Protein AF-A0A7J4ICK9-F1 (afdb_monomer_lite)

Structure (mmCIF, N/CA/C/O backbone):
data_AF-A0A7J4ICK9-F1
#
_entry.id   AF-A0A7J4ICK9-F1
#
loop_
_atom_site.group_PDB
_atom_site.id
_atom_site.type_symbol
_atom_site.label_atom_id
_atom_site.label_alt_id
_atom_site.label_comp_id
_atom_site.label_asym_id
_atom_site.label_entity_id
_atom_site.label_seq_id
_atom_site.pdbx_PDB_ins_code
_atom_site.Cartn_x
_atom_site.Cartn_y
_atom_site.Cartn_z
_atom_site.occupancy
_atom_site.B_iso_or_equiv
_atom_site.auth_seq_id
_atom_site.auth_comp_id
_atom_site.auth_asym_id
_atom_site.auth_atom_id
_atom_site.pdbx_PDB_model_num
ATOM 1 N N . MET A 1 1 ? -16.424 4.842 23.008 1.00 46.16 1 MET A N 1
ATOM 2 C CA . MET A 1 1 ? -16.090 5.433 21.700 1.00 46.16 1 MET A CA 1
ATOM 3 C C . MET A 1 1 ? -15.455 4.312 20.922 1.00 46.16 1 MET A C 1
ATOM 5 O O . MET A 1 1 ? -14.543 3.706 21.467 1.00 46.16 1 MET A O 1
ATOM 9 N N . ASP A 1 2 ? -15.990 3.968 19.756 1.00 57.41 2 ASP A N 1
ATOM 10 C CA . ASP A 1 2 ? -15.341 2.978 18.899 1.00 57.41 2 ASP A CA 1
ATOM 11 C C . ASP A 1 2 ? -13.978 3.547 18.489 1.00 57.41 2 ASP A C 1
ATOM 13 O O . ASP A 1 2 ? -13.903 4.676 17.998 1.00 57.41 2 ASP A O 1
ATOM 17 N N . GLU A 1 3 ? -12.897 2.821 18.777 1.00 66.69 3 GLU A N 1
ATOM 18 C CA . GLU A 1 3 ? -11.556 3.197 18.333 1.00 66.69 3 GLU A CA 1
ATOM 19 C C . GLU A 1 3 ? -11.516 3.089 16.808 1.00 66.69 3 GLU A C 1
ATOM 21 O O . GLU A 1 3 ? -11.392 2.009 16.230 1.00 66.69 3 GLU A O 1
ATOM 26 N N . GLN A 1 4 ? -11.706 4.224 16.142 1.00 77.69 4 GLN A N 1
ATOM 27 C CA . GLN A 1 4 ? -11.644 4.308 14.695 1.00 77.69 4 GLN A CA 1
ATOM 28 C C . GLN A 1 4 ? -10.181 4.283 14.259 1.00 77.69 4 GLN A C 1
ATOM 30 O O . GLN A 1 4 ? -9.389 5.139 14.655 1.00 77.69 4 GLN A O 1
ATOM 35 N N . THR A 1 5 ? -9.836 3.291 13.442 1.00 86.94 5 THR A N 1
ATOM 36 C CA . THR A 1 5 ? -8.544 3.248 12.756 1.00 86.94 5 THR A CA 1
ATOM 37 C C . THR A 1 5 ? -8.597 4.180 11.550 1.00 86.94 5 THR A C 1
ATOM 39 O O . THR A 1 5 ? -9.589 4.193 10.824 1.00 86.94 5 THR A O 1
ATOM 42 N N . ILE A 1 6 ? -7.541 4.955 11.335 1.00 92.81 6 ILE A N 1
ATOM 43 C CA . ILE A 1 6 ? -7.353 5.811 10.164 1.00 92.81 6 ILE A CA 1
ATOM 44 C C . ILE A 1 6 ? -6.301 5.155 9.273 1.00 92.81 6 ILE A C 1
ATOM 46 O O . ILE A 1 6 ? -5.241 4.766 9.768 1.00 92.81 6 ILE A O 1
ATOM 50 N N . VAL A 1 7 ? -6.556 5.046 7.970 1.00 94.62 7 VAL A N 1
ATOM 51 C CA . VAL A 1 7 ? -5.564 4.554 7.000 1.00 94.62 7 VAL A CA 1
ATOM 52 C C . VAL A 1 7 ? -5.185 5.676 6.041 1.00 94.62 7 VAL A C 1
ATOM 54 O O . VAL A 1 7 ? -6.016 6.207 5.313 1.00 94.62 7 VAL A O 1
ATOM 57 N N . SER A 1 8 ? -3.905 6.040 6.013 1.00 95.50 8 SER A N 1
ATOM 58 C CA . SER A 1 8 ? -3.371 7.029 5.072 1.00 95.50 8 SER A CA 1
ATOM 59 C C . SER A 1 8 ? -2.422 6.371 4.089 1.00 95.50 8 SER A C 1
ATOM 61 O O . SER A 1 8 ? -1.527 5.629 4.483 1.00 95.50 8 SER A O 1
ATOM 63 N N . VAL A 1 9 ? -2.607 6.664 2.804 1.00 96.12 9 VAL A N 1
ATOM 64 C CA . VAL A 1 9 ? -1.809 6.093 1.717 1.00 96.12 9 VAL A CA 1
ATOM 65 C C . VAL A 1 9 ? -1.244 7.230 0.887 1.00 96.12 9 VAL A C 1
ATOM 67 O O . VAL A 1 9 ? -1.993 8.003 0.293 1.00 96.12 9 VAL A O 1
ATOM 70 N N . SER A 1 10 ? 0.079 7.323 0.836 1.00 95.62 10 SER A N 1
ATOM 71 C CA . SER A 1 10 ? 0.806 8.267 0.000 1.00 95.62 10 SER A CA 1
ATOM 72 C C . SER A 1 10 ? 1.521 7.505 -1.108 1.00 95.62 10 SER A C 1
ATOM 74 O O . SER A 1 10 ? 2.495 6.779 -0.882 1.00 95.62 10 SER A O 1
ATOM 76 N N . ASN A 1 11 ? 1.008 7.649 -2.325 1.00 93.19 11 ASN A N 1
ATOM 77 C CA . ASN A 1 11 ? 1.608 7.098 -3.527 1.00 93.19 11 ASN A CA 1
ATOM 78 C C . ASN A 1 11 ? 1.439 8.083 -4.684 1.00 93.19 11 ASN A C 1
ATOM 80 O O . ASN A 1 11 ? 0.345 8.586 -4.926 1.00 93.19 11 ASN A O 1
ATOM 84 N N . ILE A 1 12 ? 2.535 8.346 -5.391 1.00 89.81 12 ILE A N 1
ATOM 85 C CA . ILE A 1 12 ? 2.578 9.324 -6.482 1.00 89.81 12 ILE A CA 1
ATOM 86 C C . ILE A 1 12 ? 2.465 8.690 -7.874 1.00 89.81 12 ILE A C 1
ATOM 88 O O . ILE A 1 12 ? 2.257 9.425 -8.835 1.00 89.81 12 ILE A O 1
ATOM 92 N N . ASN A 1 13 ? 2.600 7.361 -8.007 1.00 89.75 13 ASN A N 1
ATOM 93 C CA . ASN A 1 13 ? 2.394 6.666 -9.281 1.00 89.75 13 ASN A CA 1
ATOM 94 C C . ASN A 1 13 ? 1.831 5.245 -9.102 1.00 89.75 13 ASN A C 1
ATOM 96 O O . ASN A 1 13 ? 2.312 4.482 -8.266 1.00 89.75 13 ASN A O 1
ATOM 100 N N . GLY A 1 14 ? 0.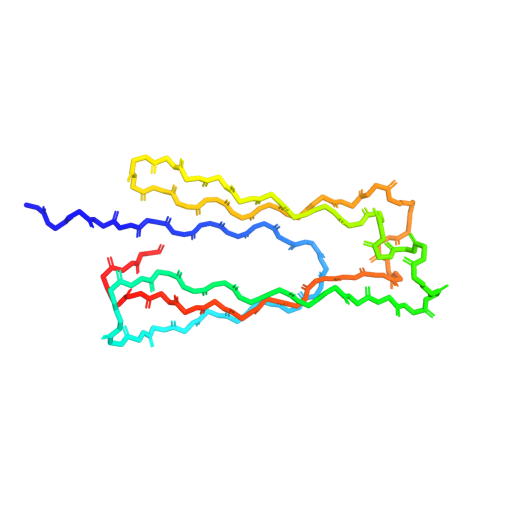863 4.877 -9.939 1.00 91.12 14 GLY A N 1
ATOM 101 C CA . GLY A 1 14 ? 0.087 3.639 -9.836 1.00 91.12 14 GLY A CA 1
ATOM 102 C C . GLY A 1 14 ? -1.289 3.846 -9.200 1.00 91.12 14 GLY A C 1
ATOM 103 O O . GLY A 1 14 ? -1.621 4.929 -8.712 1.00 91.12 14 GLY A O 1
ATOM 104 N 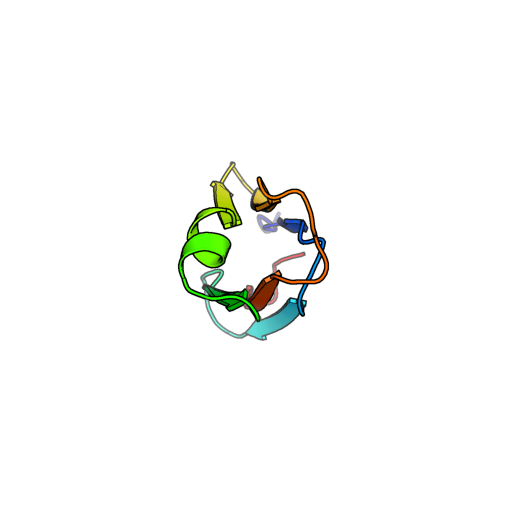N . ALA A 1 15 ? -2.119 2.811 -9.261 1.00 94.19 15 ALA A N 1
ATOM 105 C CA . ALA A 1 15 ? -3.487 2.841 -8.769 1.00 94.19 15 ALA A CA 1
ATOM 106 C C . ALA A 1 15 ? -3.556 2.630 -7.250 1.00 94.19 15 ALA A C 1
ATOM 108 O O . ALA A 1 15 ? -2.745 1.917 -6.660 1.00 94.19 15 ALA A O 1
ATOM 109 N N . ILE A 1 16 ? -4.567 3.218 -6.612 1.00 96.50 16 ILE A N 1
ATOM 110 C CA . ILE A 1 16 ? -4.938 2.909 -5.230 1.00 96.50 16 ILE A CA 1
ATOM 111 C C . ILE A 1 16 ? -6.414 2.530 -5.231 1.00 96.50 16 ILE A C 1
ATOM 113 O O . ILE A 1 16 ? -7.271 3.354 -5.548 1.00 96.50 16 ILE A O 1
ATOM 117 N N . GLU A 1 17 ? -6.705 1.291 -4.858 1.00 97.06 17 GLU A N 1
ATOM 118 C CA . GLU A 1 17 ? -8.057 0.806 -4.614 1.00 97.06 17 GLU A CA 1
ATOM 119 C C . GLU A 1 17 ? -8.232 0.528 -3.119 1.00 97.06 17 GLU A C 1
ATOM 121 O O . GLU A 1 17 ? -7.445 -0.202 -2.513 1.00 97.06 17 GLU A O 1
ATOM 126 N N . ILE A 1 18 ? -9.272 1.112 -2.519 1.00 95.31 18 ILE A N 1
ATOM 127 C CA . ILE A 1 18 ? -9.630 0.904 -1.113 1.00 95.31 18 ILE A CA 1
ATOM 128 C C . ILE A 1 18 ? -11.043 0.331 -1.061 1.00 95.31 18 ILE A C 1
ATOM 130 O O . ILE A 1 18 ? -11.976 0.901 -1.623 1.00 95.31 18 ILE A O 1
ATOM 134 N N . THR A 1 19 ? -11.204 -0.799 -0.376 1.00 96.06 19 THR A N 1
ATOM 135 C CA . THR A 1 19 ? -12.486 -1.501 -0.245 1.00 96.06 19 THR A CA 1
ATOM 136 C C . THR A 1 19 ? -12.802 -1.809 1.214 1.00 96.06 19 THR A C 1
ATOM 138 O O . THR A 1 19 ? -11.947 -2.264 1.973 1.00 96.06 19 THR A O 1
ATOM 141 N N . GLY A 1 20 ? -14.051 -1.568 1.615 1.00 95.00 20 GLY A N 1
ATOM 142 C CA . GLY A 1 20 ? -14.560 -1.977 2.923 1.00 95.00 20 GLY A CA 1
ATOM 143 C C . GLY A 1 20 ? -14.880 -3.476 2.960 1.00 95.00 20 GLY A C 1
ATOM 144 O O . GLY A 1 20 ? -15.394 -4.015 1.977 1.00 95.00 20 GLY A O 1
ATOM 145 N N . TRP A 1 21 ? -14.609 -4.164 4.074 1.00 95.31 21 TRP A N 1
ATOM 146 C CA . TRP A 1 21 ? -14.937 -5.590 4.230 1.00 95.31 21 TRP A CA 1
ATOM 147 C C . TRP A 1 21 ? -15.290 -5.987 5.674 1.00 95.31 21 TRP A C 1
ATOM 149 O O . TRP A 1 21 ? -14.963 -5.285 6.626 1.00 95.31 21 TRP A O 1
ATOM 159 N N . ASN A 1 22 ? -15.927 -7.157 5.833 1.00 91.62 22 ASN A N 1
ATOM 160 C CA . ASN A 1 22 ? -16.339 -7.748 7.123 1.00 91.62 22 ASN A CA 1
ATOM 161 C C . ASN A 1 22 ? -15.178 -8.379 7.931 1.00 91.62 22 ASN A C 1
ATOM 163 O O . ASN A 1 22 ? -15.398 -9.298 8.719 1.00 91.62 22 ASN A O 1
ATOM 167 N N . GLY A 1 23 ? -13.939 -7.944 7.704 1.00 89.94 23 GLY A N 1
ATOM 168 C CA . GLY A 1 23 ? -12.773 -8.400 8.462 1.00 89.94 23 GLY A CA 1
ATOM 169 C C . GLY A 1 23 ? -12.462 -7.497 9.654 1.00 89.94 23 GLY A C 1
ATOM 170 O O . GLY A 1 23 ? -12.952 -6.377 9.744 1.00 89.94 23 GLY A O 1
ATOM 171 N N . ASP A 1 24 ? -11.598 -7.976 10.544 1.00 90.25 24 ASP A N 1
ATOM 172 C CA . ASP A 1 24 ? -11.092 -7.262 11.725 1.00 90.25 24 ASP A CA 1
ATOM 173 C C . ASP A 1 24 ? -9.684 -6.674 11.515 1.00 90.25 24 ASP A C 1
ATOM 175 O O . ASP A 1 24 ? -9.077 -6.138 12.439 1.00 90.25 24 ASP A O 1
ATOM 179 N N . LYS A 1 25 ? -9.140 -6.785 10.296 1.00 91.50 25 LYS A N 1
ATOM 180 C CA . LYS A 1 25 ? -7.773 -6.378 9.947 1.00 91.50 25 LYS A CA 1
ATOM 181 C C . LYS A 1 25 ? -7.750 -5.496 8.713 1.00 91.50 25 LYS A C 1
ATOM 183 O O . LYS A 1 25 ? -8.512 -5.701 7.767 1.00 91.50 25 LYS A O 1
ATOM 188 N N . VAL A 1 26 ? -6.786 -4.583 8.674 1.00 92.94 26 VAL A N 1
ATOM 189 C CA . VAL A 1 26 ? -6.397 -3.914 7.433 1.00 92.94 26 VAL A CA 1
ATOM 190 C C . VAL A 1 26 ? -5.490 -4.854 6.639 1.00 92.94 26 VAL A C 1
ATOM 192 O O . VAL A 1 26 ? -4.493 -5.349 7.159 1.00 92.94 26 VAL A O 1
ATOM 195 N N . THR A 1 27 ? -5.840 -5.127 5.382 1.00 95.00 27 THR A N 1
ATOM 196 C CA . THR A 1 27 ? -4.999 -5.908 4.461 1.00 95.00 27 THR A CA 1
ATOM 197 C C . THR A 1 27 ? -4.473 -4.997 3.370 1.00 95.00 27 THR A C 1
ATOM 199 O O . THR A 1 27 ? -5.257 -4.330 2.701 1.00 95.00 27 THR A O 1
ATOM 202 N N . VAL A 1 28 ? -3.159 -5.001 3.163 1.00 95.75 28 VAL A N 1
ATOM 203 C CA . VAL A 1 28 ? -2.486 -4.196 2.140 1.00 95.75 28 VAL A CA 1
ATOM 204 C C . VAL A 1 28 ? -1.806 -5.142 1.159 1.00 95.75 28 VAL A C 1
ATOM 206 O O . VAL A 1 28 ? -0.931 -5.914 1.545 1.00 95.75 28 VAL A O 1
ATOM 209 N N . SER A 1 29 ? -2.206 -5.088 -0.109 1.00 97.06 29 SER A N 1
ATOM 210 C CA . SER A 1 29 ? -1.471 -5.701 -1.215 1.00 97.06 29 SER A CA 1
ATOM 211 C C . SER A 1 29 ? -0.847 -4.595 -2.054 1.00 97.06 29 SER A C 1
ATO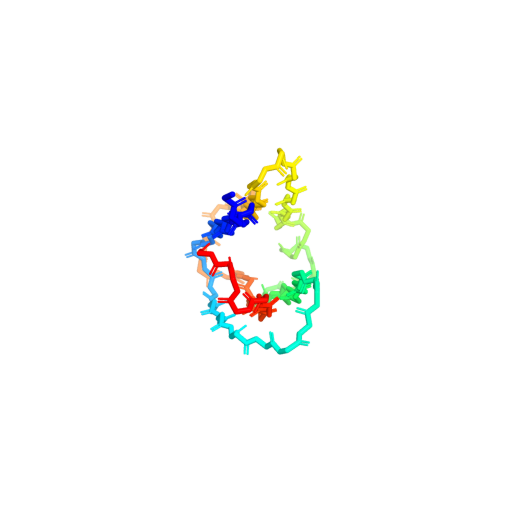M 213 O O . SER A 1 29 ? -1.531 -3.634 -2.400 1.00 97.06 29 SER A O 1
ATOM 215 N N . ALA A 1 30 ? 0.445 -4.723 -2.346 1.00 96.81 30 ALA A N 1
ATOM 216 C CA . ALA A 1 30 ? 1.198 -3.752 -3.126 1.00 96.81 30 ALA A CA 1
ATOM 217 C C . ALA A 1 30 ? 1.974 -4.469 -4.232 1.00 96.81 30 ALA A C 1
ATOM 219 O O . ALA A 1 30 ? 2.749 -5.390 -3.955 1.00 96.81 30 ALA A O 1
ATOM 220 N N . VAL A 1 31 ? 1.787 -4.036 -5.477 1.00 96.06 31 VAL A N 1
ATOM 221 C CA . VAL A 1 31 ? 2.485 -4.571 -6.650 1.00 96.06 31 VAL A CA 1
ATOM 222 C C . VAL A 1 31 ? 3.367 -3.479 -7.228 1.00 96.06 31 VAL A C 1
ATOM 224 O O . VAL A 1 31 ? 2.881 -2.470 -7.728 1.00 96.06 31 VAL A O 1
ATOM 227 N N . LYS A 1 32 ? 4.684 -3.678 -7.158 1.00 93.75 32 LYS A N 1
ATOM 228 C CA . LYS A 1 32 ? 5.657 -2.786 -7.794 1.00 93.75 32 LYS A CA 1
ATOM 229 C C . LYS A 1 32 ? 5.684 -3.046 -9.297 1.00 93.75 32 LYS A C 1
ATOM 231 O O . LYS A 1 32 ? 5.837 -4.194 -9.714 1.00 93.75 32 LYS A O 1
ATOM 236 N N . THR A 1 33 ? 5.600 -1.992 -10.097 1.00 91.56 33 THR A N 1
ATOM 237 C CA . THR A 1 33 ? 5.625 -2.060 -11.562 1.00 91.56 33 THR A CA 1
ATOM 238 C C . THR A 1 33 ? 6.805 -1.262 -12.117 1.00 91.56 33 THR A C 1
ATOM 240 O O . THR A 1 33 ? 7.253 -0.285 -11.516 1.00 91.56 33 THR A O 1
ATOM 243 N N . SER A 1 34 ? 7.361 -1.708 -13.246 1.00 89.06 34 SER A N 1
ATOM 244 C CA . SER A 1 34 ? 8.474 -1.055 -13.948 1.00 89.06 34 SER A CA 1
ATOM 245 C C . SER A 1 34 ? 8.416 -1.385 -15.436 1.00 89.06 34 SER A C 1
ATOM 247 O O . SER A 1 34 ? 8.125 -2.523 -15.804 1.00 89.06 34 SER A O 1
ATOM 249 N N . THR A 1 35 ? 8.734 -0.413 -16.289 1.00 84.19 35 THR A N 1
ATOM 250 C CA . THR A 1 35 ? 8.868 -0.608 -17.743 1.00 84.19 35 THR A CA 1
ATOM 251 C C . THR A 1 35 ? 10.293 -0.948 -18.179 1.00 84.19 35 THR A C 1
ATOM 253 O O . THR A 1 35 ? 10.505 -1.317 -19.331 1.00 84.19 35 THR A O 1
ATOM 256 N N . SER A 1 36 ? 11.271 -0.804 -17.280 1.00 80.50 36 SER A N 1
ATOM 257 C CA . SER A 1 36 ? 12.701 -0.737 -17.629 1.00 80.50 36 SER A CA 1
ATOM 258 C C . SER A 1 36 ? 13.555 -1.799 -16.920 1.00 80.50 36 SER A C 1
ATOM 260 O O . SER A 1 36 ? 14.777 -1.799 -17.049 1.00 80.50 36 SER A O 1
ATOM 262 N N . GLY A 1 37 ? 12.917 -2.731 -16.200 1.00 80.88 37 GLY A N 1
ATOM 263 C CA . GLY A 1 37 ? 13.555 -3.892 -15.568 1.00 80.88 37 GLY A CA 1
ATOM 264 C C . GLY A 1 37 ? 13.570 -3.861 -14.035 1.00 80.88 37 GLY A C 1
ATOM 265 O O . GLY A 1 37 ? 13.050 -2.941 -13.400 1.00 80.88 37 GLY A O 1
ATOM 266 N N . GLU A 1 38 ? 14.163 -4.901 -13.442 1.00 84.94 38 GLU A N 1
ATOM 267 C CA . GLU A 1 38 ? 14.141 -5.177 -11.995 1.00 84.94 38 GLU A CA 1
ATOM 268 C C . GLU A 1 38 ? 14.916 -4.147 -11.152 1.00 84.94 38 GLU A C 1
ATOM 270 O O . GLU A 1 38 ? 14.537 -3.863 -10.017 1.00 84.94 38 GLU A O 1
ATOM 275 N N . GLU A 1 39 ? 15.964 -3.531 -11.708 1.00 85.38 39 GLU A N 1
ATOM 276 C CA . GLU A 1 39 ? 16.743 -2.474 -11.040 1.00 85.38 39 GLU A CA 1
ATOM 277 C C . GLU A 1 39 ? 15.865 -1.307 -10.574 1.00 85.38 39 GLU A C 1
ATOM 279 O O . GLU A 1 39 ? 16.046 -0.784 -9.475 1.00 85.38 39 GLU A O 1
ATOM 284 N N . GLU A 1 40 ? 14.881 -0.913 -11.386 1.00 85.00 40 GLU A N 1
ATOM 285 C CA . GLU A 1 40 ? 13.969 0.178 -11.040 1.00 85.00 40 GLU A CA 1
ATOM 286 C C . GLU A 1 40 ? 13.025 -0.213 -9.898 1.00 85.00 40 GLU A C 1
ATOM 288 O O . GLU A 1 40 ? 12.715 0.622 -9.050 1.00 85.00 40 GLU A O 1
ATOM 293 N N . LEU A 1 41 ? 12.639 -1.491 -9.787 1.00 89.19 41 LEU A N 1
ATOM 294 C CA . LEU A 1 41 ? 11.793 -1.971 -8.685 1.00 89.19 41 LEU A CA 1
ATOM 295 C C . LEU A 1 41 ? 12.488 -1.814 -7.325 1.00 89.19 41 LEU A C 1
ATOM 297 O O . LEU A 1 41 ? 11.826 -1.616 -6.301 1.00 89.19 41 LEU A O 1
ATOM 301 N N . ARG A 1 42 ? 13.827 -1.867 -7.303 1.00 89.06 42 ARG A N 1
ATOM 302 C CA . ARG A 1 42 ? 14.630 -1.666 -6.087 1.00 89.06 42 ARG A CA 1
ATOM 303 C C . ARG A 1 42 ? 14.714 -0.208 -5.649 1.00 89.06 42 ARG A C 1
ATOM 305 O O . ARG A 1 42 ? 15.037 0.055 -4.495 1.00 89.06 42 ARG A O 1
ATOM 312 N N . LYS A 1 43 ? 14.379 0.733 -6.534 1.00 88.19 43 LYS A N 1
ATOM 313 C CA . LYS A 1 43 ? 14.296 2.168 -6.220 1.00 88.19 43 LYS A CA 1
ATOM 314 C C . LYS A 1 43 ? 12.962 2.563 -5.591 1.00 88.19 43 LYS A C 1
ATOM 316 O O . LYS A 1 43 ? 12.792 3.708 -5.179 1.00 88.19 43 LYS A O 1
ATOM 321 N N . ILE A 1 44 ? 12.024 1.623 -5.510 1.00 91.56 44 ILE A N 1
ATOM 322 C CA . ILE A 1 44 ? 10.740 1.800 -4.845 1.00 91.56 44 ILE A CA 1
ATOM 323 C C . ILE A 1 44 ? 10.859 1.270 -3.421 1.00 91.56 44 ILE A C 1
ATOM 325 O O . ILE A 1 44 ? 11.128 0.084 -3.205 1.00 91.56 44 ILE A O 1
ATOM 329 N N . ILE A 1 45 ? 10.598 2.129 -2.450 1.00 93.81 45 ILE A N 1
ATOM 330 C CA . ILE A 1 45 ? 10.561 1.796 -1.030 1.00 93.81 45 ILE A CA 1
ATOM 331 C C . ILE A 1 45 ? 9.129 2.009 -0.553 1.00 93.81 45 ILE A C 1
ATOM 333 O O . ILE A 1 45 ? 8.561 3.074 -0.768 1.00 93.81 45 ILE A O 1
ATOM 337 N N . ILE A 1 46 ? 8.550 0.988 0.074 1.00 95.25 46 ILE A N 1
ATOM 338 C CA . ILE A 1 46 ? 7.222 1.062 0.683 1.00 95.25 46 ILE A CA 1
ATOM 339 C C . ILE A 1 46 ? 7.434 0.958 2.185 1.00 95.25 46 ILE A C 1
ATOM 341 O O . ILE A 1 46 ? 7.964 -0.048 2.659 1.00 95.25 46 ILE A O 1
ATOM 345 N N . SER A 1 47 ? 7.046 1.997 2.910 1.00 96.3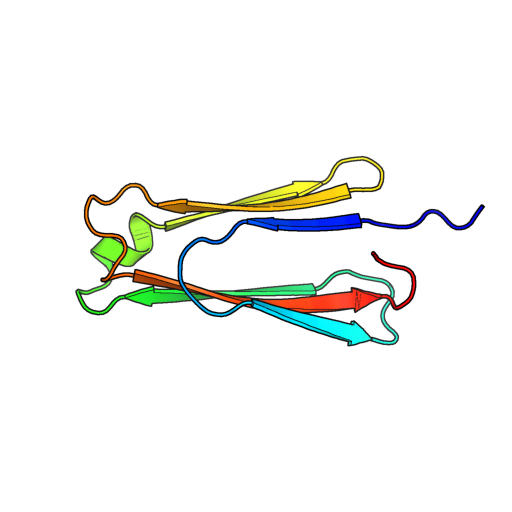1 47 SER A N 1
ATOM 346 C CA . SER A 1 47 ? 7.097 2.046 4.366 1.00 96.31 47 SER A CA 1
ATOM 347 C C . SER A 1 47 ? 5.687 1.915 4.915 1.00 96.31 47 SER A C 1
ATOM 349 O O . SER A 1 47 ? 4.780 2.606 4.457 1.00 96.31 47 SER A O 1
ATOM 351 N N . VAL A 1 48 ? 5.514 1.035 5.899 1.00 95.50 48 VAL A N 1
ATOM 352 C CA . VAL A 1 48 ? 4.255 0.879 6.630 1.00 95.50 48 VAL A CA 1
ATOM 353 C C . VAL A 1 48 ? 4.537 1.157 8.095 1.00 95.50 48 VAL A C 1
ATOM 355 O O . VAL A 1 48 ? 5.308 0.431 8.725 1.00 95.50 48 VAL A O 1
ATOM 358 N N . THR A 1 49 ? 3.922 2.208 8.621 1.00 96.12 49 THR A N 1
ATOM 359 C CA . THR A 1 49 ? 4.084 2.639 10.008 1.00 96.12 49 THR A CA 1
ATOM 360 C C . THR A 1 49 ? 2.734 2.568 10.697 1.00 96.12 49 THR A C 1
ATOM 362 O O . THR A 1 49 ? 1.765 3.166 10.241 1.00 96.12 49 THR A O 1
ATOM 365 N N . GLN A 1 50 ? 2.673 1.839 11.807 1.00 91.50 50 GLN A N 1
ATOM 366 C CA . GLN A 1 50 ? 1.503 1.810 12.673 1.00 91.50 50 GLN A CA 1
ATOM 367 C C . GLN A 1 50 ? 1.794 2.623 13.934 1.00 91.50 50 GLN A C 1
ATOM 369 O O . GLN A 1 50 ? 2.778 2.370 14.631 1.00 91.50 50 GLN A O 1
ATOM 374 N N . THR A 1 51 ? 0.924 3.583 14.223 1.00 89.50 51 THR A N 1
ATOM 375 C CA . THR A 1 51 ? 0.810 4.238 15.533 1.00 89.50 51 THR A CA 1
ATOM 376 C C . THR A 1 51 ? -0.495 3.782 16.201 1.00 89.50 51 THR A C 1
ATOM 378 O O . THR A 1 51 ? -1.092 2.813 15.737 1.00 89.50 51 THR A O 1
ATOM 381 N N . GLU A 1 52 ? -0.932 4.409 17.299 1.00 87.81 52 GLU A N 1
ATOM 382 C CA . GLU A 1 52 ? -2.070 3.931 18.108 1.00 87.81 52 GLU A CA 1
ATOM 383 C C . GLU A 1 52 ? -3.309 3.583 17.268 1.00 87.81 52 GLU A C 1
ATOM 385 O O . GLU A 1 52 ? -3.723 2.427 17.224 1.00 87.81 52 GLU A O 1
ATOM 390 N N . ASN A 1 53 ? -3.861 4.562 16.552 1.00 90.00 53 ASN A N 1
ATOM 391 C CA . ASN A 1 53 ? -5.066 4.407 15.739 1.00 90.00 53 ASN A CA 1
ATOM 392 C C . ASN A 1 53 ? -4.849 4.791 14.269 1.00 90.00 53 ASN A C 1
ATOM 394 O O . ASN A 1 53 ? -5.814 4.996 13.537 1.00 90.00 53 ASN A O 1
ATOM 398 N N . HIS A 1 54 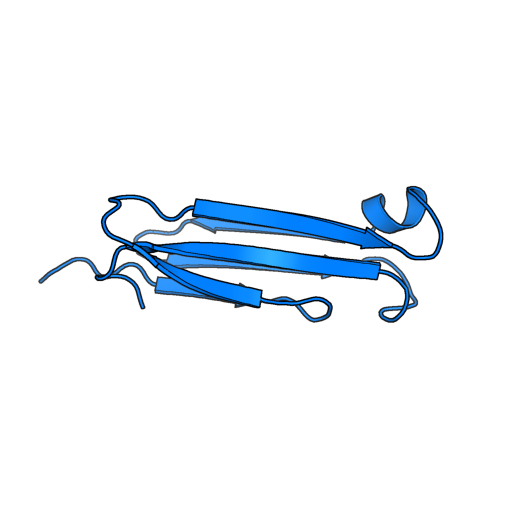? -3.598 4.914 13.826 1.00 93.06 54 HIS A N 1
ATOM 399 C CA . HIS A 1 54 ? -3.267 5.359 12.476 1.00 93.06 54 HIS A CA 1
ATOM 400 C C . HIS A 1 54 ? -2.264 4.418 11.816 1.00 93.06 54 HIS A C 1
ATOM 402 O O . HIS A 1 54 ? -1.205 4.116 12.370 1.00 93.06 54 HIS A O 1
ATOM 408 N N . LEU A 1 55 ? -2.625 3.958 10.619 1.00 94.50 55 LEU A N 1
ATOM 409 C CA . LEU A 1 55 ? -1.770 3.197 9.725 1.00 94.50 55 LEU A CA 1
ATOM 410 C C . LEU A 1 55 ? -1.365 4.094 8.554 1.00 94.50 55 LEU A C 1
ATOM 412 O O . LEU A 1 55 ? -2.199 4.482 7.735 1.00 94.50 55 LEU A O 1
ATOM 416 N N . GLU A 1 56 ? -0.078 4.396 8.461 1.00 96.69 56 GLU A N 1
ATOM 417 C CA . GLU A 1 56 ? 0.503 5.183 7.382 1.00 96.69 56 GLU A CA 1
ATOM 418 C C . GLU A 1 56 ? 1.251 4.274 6.404 1.00 96.69 56 GLU A C 1
ATOM 420 O O . GLU A 1 56 ? 2.118 3.489 6.795 1.00 96.69 56 GLU A O 1
ATOM 425 N N . ILE A 1 57 ? 0.913 4.386 5.122 1.00 97.00 57 ILE A N 1
ATOM 426 C CA . ILE A 1 57 ? 1.552 3.685 4.011 1.00 97.00 57 ILE A CA 1
ATOM 427 C C . ILE A 1 57 ? 2.175 4.746 3.108 1.00 97.00 57 ILE A C 1
ATOM 429 O O . ILE A 1 57 ? 1.467 5.504 2.448 1.00 97.00 57 ILE A O 1
ATOM 433 N N . GLU A 1 58 ? 3.501 4.800 3.060 1.00 96.38 58 GLU A N 1
ATOM 434 C CA . GLU A 1 58 ? 4.243 5.781 2.271 1.00 96.38 58 GLU A CA 1
ATOM 435 C C . GLU A 1 58 ? 5.076 5.084 1.196 1.00 96.38 58 GLU A C 1
ATOM 437 O O . GLU A 1 58 ? 5.851 4.167 1.478 1.00 96.38 58 GLU A O 1
ATOM 442 N N . THR A 1 59 ? 4.953 5.553 -0.046 1.00 95.12 59 THR A N 1
ATOM 443 C CA . THR A 1 59 ? 5.786 5.097 -1.162 1.00 95.12 59 THR A CA 1
ATOM 444 C C . THR A 1 59 ? 6.838 6.144 -1.491 1.00 95.12 59 THR A C 1
ATOM 446 O O . THR A 1 59 ? 6.517 7.254 -1.913 1.00 95.12 59 THR A O 1
ATOM 449 N N . LYS A 1 60 ? 8.111 5.774 -1.347 1.00 92.31 60 LYS A N 1
ATOM 450 C CA . LYS A 1 60 ? 9.262 6.592 -1.725 1.00 92.31 60 LYS A CA 1
ATOM 451 C C . LYS A 1 60 ? 9.921 6.047 -2.980 1.00 92.31 60 LYS A C 1
ATOM 453 O O . LYS A 1 60 ? 10.169 4.850 -3.106 1.00 92.31 60 LYS A O 1
ATOM 458 N N . TYR A 1 61 ? 10.260 6.962 -3.874 1.00 88.69 61 TYR A N 1
ATOM 459 C CA . TYR A 1 61 ? 10.900 6.675 -5.147 1.00 88.69 61 TYR A CA 1
ATOM 460 C C . TYR A 1 61 ? 12.272 7.347 -5.171 1.00 88.69 61 TYR A C 1
ATOM 462 O O . TYR A 1 61 ? 12.367 8.567 -5.071 1.00 88.69 61 TYR A O 1
ATOM 470 N N . THR A 1 62 ? 13.344 6.559 -5.262 1.00 84.88 62 THR A N 1
ATOM 471 C CA . THR A 1 62 ? 14.731 7.065 -5.221 1.00 84.88 62 THR A CA 1
ATOM 472 C C . THR A 1 62 ? 15.349 7.260 -6.610 1.00 84.88 62 THR A C 1
ATOM 474 O O . THR A 1 62 ? 16.504 7.670 -6.729 1.00 84.88 62 THR A O 1
ATOM 477 N N . GLY A 1 63 ? 14.596 6.975 -7.677 1.00 75.06 63 GLY A N 1
ATOM 478 C CA . GLY A 1 63 ? 15.010 7.182 -9.064 1.00 75.06 63 GLY A CA 1
ATOM 479 C C . GLY A 1 63 ? 14.696 8.588 -9.587 1.00 75.06 63 GLY A C 1
ATOM 480 O O . GLY A 1 63 ? 13.893 9.320 -9.024 1.00 75.06 63 GLY A O 1
ATOM 481 N N . GLN A 1 64 ? 15.301 8.958 -10.718 1.00 67.06 64 GLN A N 1
ATOM 482 C CA . GLN A 1 64 ? 15.133 10.295 -11.313 1.00 67.06 64 GLN A CA 1
ATOM 483 C C . GLN A 1 64 ? 13.877 10.439 -12.193 1.00 67.06 64 GLN A C 1
ATOM 485 O O . GLN A 1 64 ? 13.464 11.556 -12.486 1.00 67.06 64 GLN A O 1
ATOM 490 N N . SER A 1 65 ? 13.273 9.331 -12.642 1.00 68.44 65 SER A N 1
ATOM 491 C CA . 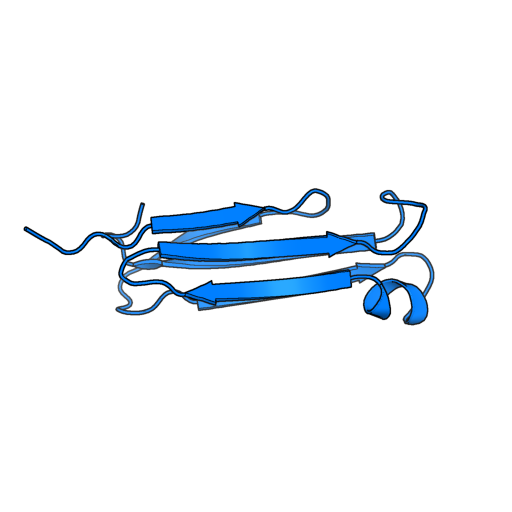SER A 1 65 ? 12.165 9.344 -13.607 1.00 68.44 65 SER A CA 1
ATOM 492 C C . SER A 1 65 ? 10.923 8.648 -13.051 1.00 68.44 65 SER A C 1
ATOM 494 O O . SER A 1 65 ? 10.834 7.429 -13.088 1.00 68.44 65 SER A O 1
ATOM 496 N N . LEU A 1 66 ? 9.949 9.421 -12.566 1.00 64.81 66 LEU A N 1
ATOM 497 C CA . LEU A 1 66 ? 8.707 8.900 -11.970 1.00 64.81 66 LEU A CA 1
ATOM 498 C C . LEU A 1 66 ? 7.767 8.209 -12.976 1.00 64.81 66 LEU A C 1
ATOM 500 O O . LEU A 1 66 ? 6.837 7.524 -12.576 1.00 64.81 66 LEU A O 1
ATOM 504 N N . ILE A 1 67 ? 8.003 8.383 -14.278 1.00 66.50 67 ILE A N 1
ATOM 505 C CA . ILE A 1 67 ? 7.157 7.858 -15.364 1.00 66.50 67 ILE A CA 1
ATOM 506 C C . ILE A 1 67 ? 7.408 6.378 -15.694 1.00 66.50 67 ILE A C 1
ATOM 508 O O . ILE A 1 67 ? 6.624 5.794 -16.433 1.00 66.50 67 ILE A O 1
ATOM 512 N N . GLN A 1 68 ? 8.479 5.765 -15.180 1.00 72.62 68 GLN A N 1
ATOM 513 C CA . GLN A 1 68 ? 8.904 4.413 -15.588 1.00 72.62 68 GLN A CA 1
ATOM 514 C C . GLN A 1 68 ? 8.616 3.316 -14.556 1.00 72.62 68 GLN A C 1
ATOM 516 O O . GLN A 1 68 ? 8.883 2.144 -14.819 1.00 72.62 68 GLN A O 1
ATOM 521 N N . TYR A 1 69 ? 8.097 3.674 -13.384 1.00 83.94 69 TYR A N 1
ATOM 522 C CA . TYR A 1 69 ? 7.820 2.738 -12.299 1.00 83.94 69 TYR A CA 1
ATOM 523 C C . TYR A 1 69 ? 6.706 3.263 -11.393 1.00 83.94 69 TYR A C 1
ATOM 525 O O . TYR A 1 69 ? 6.528 4.474 -11.276 1.00 83.94 69 TYR A O 1
ATOM 533 N N . GLY A 1 70 ? 5.979 2.370 -10.729 1.00 91.50 70 GLY A N 1
ATOM 534 C CA . GLY A 1 70 ? 4.873 2.725 -9.841 1.00 91.50 70 GLY A CA 1
ATOM 535 C C . GLY A 1 70 ? 4.531 1.608 -8.864 1.00 91.50 70 GLY A C 1
ATOM 536 O O . GLY A 1 70 ? 5.184 0.559 -8.838 1.00 91.50 70 GLY A O 1
ATOM 537 N N . VAL A 1 71 ? 3.510 1.840 -8.047 1.00 95.12 71 VAL A N 1
ATOM 538 C CA . VAL A 1 71 ? 2.964 0.835 -7.136 1.00 95.12 71 VAL A CA 1
ATOM 539 C C . VAL A 1 71 ? 1.451 0.831 -7.232 1.00 95.12 71 VAL A C 1
ATOM 541 O O . VAL A 1 71 ? 0.816 1.854 -6.994 1.00 95.12 71 VAL A O 1
ATOM 544 N N . ASP A 1 72 ? 0.885 -0.330 -7.537 1.00 96.44 72 ASP A N 1
ATOM 545 C CA . ASP A 1 72 ? -0.554 -0.542 -7.473 1.00 96.44 72 ASP A CA 1
ATOM 546 C C . ASP A 1 72 ? -0.917 -1.113 -6.101 1.00 96.44 72 ASP A C 1
ATOM 548 O O . ASP A 1 72 ? -0.375 -2.139 -5.675 1.00 96.44 72 ASP A O 1
ATOM 552 N N . TYR A 1 73 ? -1.826 -0.437 -5.405 1.00 97.69 73 TYR A N 1
ATOM 553 C CA . TYR A 1 73 ? -2.316 -0.820 -4.089 1.00 97.69 73 TYR A CA 1
ATOM 554 C C . TYR A 1 73 ? -3.747 -1.345 -4.163 1.00 97.69 73 TYR A C 1
ATOM 556 O O . TYR A 1 73 ? -4.633 -0.685 -4.699 1.00 97.69 73 TYR A O 1
ATOM 564 N N . SER A 1 74 ? -3.979 -2.492 -3.528 1.00 97.88 74 SER A N 1
ATOM 565 C CA . SER A 1 74 ? -5.311 -2.990 -3.181 1.00 97.88 74 SER A CA 1
ATOM 566 C C . SER A 1 74 ? -5.393 -3.112 -1.665 1.00 97.88 74 SER A C 1
ATOM 568 O O . SER A 1 74 ? -4.747 -3.979 -1.065 1.00 97.88 74 SER A O 1
ATOM 570 N N . ILE A 1 75 ? -6.199 -2.256 -1.046 1.00 96.56 75 ILE A N 1
ATOM 571 C CA . ILE A 1 75 ? -6.316 -2.131 0.403 1.00 96.56 75 ILE A CA 1
ATOM 572 C C . ILE A 1 75 ? -7.728 -2.519 0.824 1.00 96.56 75 ILE A C 1
ATOM 574 O O . ILE A 1 75 ? -8.720 -2.023 0.292 1.00 96.56 75 ILE A O 1
ATOM 578 N N . ARG A 1 76 ? -7.818 -3.420 1.800 1.00 96.44 76 ARG A N 1
ATOM 579 C CA . ARG A 1 76 ? -9.081 -3.820 2.420 1.00 96.44 76 ARG A CA 1
ATOM 580 C C . ARG A 1 76 ? -9.118 -3.321 3.848 1.00 96.44 76 ARG A C 1
ATOM 582 O O . ARG A 1 76 ? -8.263 -3.710 4.644 1.00 96.44 76 ARG A O 1
ATOM 589 N N . VAL A 1 77 ? -10.106 -2.497 4.167 1.00 95.56 77 VAL A N 1
ATOM 590 C CA . VAL A 1 77 ? -10.269 -1.887 5.490 1.00 95.56 77 VAL A CA 1
ATOM 591 C C . VAL A 1 77 ? -11.558 -2.361 6.164 1.00 95.56 77 VAL A C 1
ATOM 593 O O . VAL A 1 77 ? -12.593 -2.454 5.499 1.00 95.56 77 VAL A O 1
ATOM 596 N N . PRO A 1 78 ? -11.537 -2.693 7.464 1.00 94.06 78 PRO A N 1
ATOM 597 C CA . PRO A 1 78 ? -12.764 -2.925 8.220 1.00 94.06 78 PRO A CA 1
ATOM 598 C C . PRO A 1 78 ? -13.741 -1.750 8.068 1.00 94.06 78 PRO A C 1
ATOM 600 O O . PRO A 1 78 ? -13.312 -0.600 7.984 1.00 94.06 78 PRO A O 1
ATOM 603 N N . PHE A 1 79 ? -15.053 -2.002 8.056 1.00 90.06 79 PHE A N 1
ATOM 604 C CA . PHE A 1 79 ? -16.062 -0.950 7.827 1.00 90.06 79 PHE A CA 1
ATOM 605 C C . PHE A 1 79 ? -16.066 0.194 8.859 1.00 90.06 79 PHE A C 1
ATOM 607 O O . PHE A 1 79 ? -16.661 1.237 8.608 1.00 90.06 79 PHE A O 1
ATOM 614 N N . ASN A 1 80 ? -15.408 0.019 10.005 1.00 85.75 80 ASN A N 1
ATOM 615 C CA . ASN A 1 80 ? -15.205 1.048 11.027 1.00 85.75 80 ASN A CA 1
ATOM 616 C C . ASN A 1 80 ? -13.899 1.854 10.846 1.00 85.75 80 ASN A C 1
ATOM 618 O O . ASN A 1 80 ? -13.522 2.585 11.760 1.00 85.75 80 ASN A O 1
ATOM 622 N N . THR A 1 81 ? -13.215 1.724 9.707 1.00 84.25 81 THR A N 1
ATOM 623 C CA . THR A 1 81 ? -11.985 2.460 9.361 1.00 84.25 81 THR A CA 1
ATOM 624 C C . THR A 1 81 ? -12.308 3.684 8.505 1.00 84.25 81 THR A C 1
ATOM 626 O O . THR A 1 81 ? -13.179 3.601 7.637 1.00 84.25 81 THR A O 1
ATOM 629 N N . THR A 1 82 ? -11.587 4.784 8.731 1.00 77.75 82 THR A N 1
ATOM 630 C CA . THR A 1 82 ? -11.649 6.012 7.917 1.00 77.75 82 THR A CA 1
ATOM 631 C C . THR A 1 82 ? -10.441 6.132 6.998 1.00 77.75 82 THR A C 1
ATOM 633 O O . THR A 1 82 ? -9.309 5.848 7.458 1.00 77.75 82 THR A O 1
#

Secondary structure (DSSP, 8-state):
-----EEEEE-SSS-EEEEEES-SS-EEEEEEEESS-HHHHTTEEEEEEE-SSEEEEEEEE-SS-TTSEEEEEEEEEETT--

pLDDT: mean 88.84, std 9.94, range [46.16, 97.88]

Radius of gyration: 14.25 Å; chains: 1; bounding box: 33×19×39 Å

Sequence (82 aa):
MDEQTIVSVSNINGAIEITGWNGDKVTVSAVKTSTSGEEELRKIIISVTQTENHLEIETKYTGQSLIQYGVDYSIRVPFNTT

Foldseek 3Di:
DPLAAEEAAAWDDAAAAEEEDQDPDKDKDKDKDFPPDDVQSVQWDWDWDDDDRYIYIHIGGNDDDPPGITMYMDIYDYPSYD